Protein AF-Q2JPY4-F1 (afdb_monomer_lite)

Structure (mmCIF, N/CA/C/O backbone):
data_AF-Q2JPY4-F1
#
_entry.id   AF-Q2JPY4-F1
#
loop_
_atom_site.group_PDB
_atom_site.id
_atom_site.type_symbol
_atom_site.label_atom_id
_atom_site.label_alt_id
_atom_site.label_comp_id
_atom_site.label_asym_id
_atom_site.label_entity_id
_atom_site.label_seq_id
_atom_site.pdbx_PDB_ins_code
_atom_site.Cartn_x
_atom_site.Cartn_y
_atom_site.Cartn_z
_atom_site.occupancy
_atom_site.B_iso_or_equiv
_atom_site.auth_seq_id
_atom_site.auth_comp_id
_atom_site.auth_asym_id
_atom_site.auth_atom_id
_atom_site.pdbx_PDB_model_num
ATOM 1 N N . MET A 1 1 ? -25.314 -1.481 73.303 1.00 65.62 1 MET A N 1
ATOM 2 C CA . MET A 1 1 ? -25.679 -1.225 71.886 1.00 65.62 1 MET A CA 1
ATOM 3 C C . MET A 1 1 ? -24.547 -0.632 71.038 1.00 65.62 1 MET A C 1
ATOM 5 O O . MET A 1 1 ? -24.413 -1.040 69.895 1.00 65.62 1 MET A O 1
ATOM 9 N N . ARG A 1 2 ? -23.677 0.248 71.568 1.00 75.75 2 ARG A N 1
ATOM 10 C CA . ARG A 1 2 ? -22.562 0.862 70.803 1.00 75.75 2 ARG A CA 1
ATOM 11 C C . ARG A 1 2 ? -21.559 -0.137 70.187 1.00 75.75 2 ARG A C 1
ATOM 13 O O . ARG A 1 2 ? -21.036 0.127 69.117 1.00 75.75 2 ARG A O 1
ATOM 20 N N . TRP A 1 3 ? -21.324 -1.291 70.820 1.00 73.06 3 TRP A N 1
ATOM 21 C CA . TRP A 1 3 ? -20.383 -2.308 70.320 1.00 73.06 3 TRP A CA 1
ATOM 22 C C . TRP A 1 3 ? -20.889 -3.066 69.078 1.00 73.06 3 TRP A C 1
ATOM 24 O O . TRP A 1 3 ? -20.113 -3.316 68.161 1.00 73.06 3 TRP A O 1
ATOM 34 N N . LEU A 1 4 ? -22.199 -3.340 68.998 1.00 77.38 4 LEU A N 1
ATOM 35 C CA . LEU A 1 4 ? -22.835 -3.946 67.818 1.00 77.38 4 LEU A CA 1
ATOM 36 C C . LEU A 1 4 ? -22.716 -3.036 66.587 1.00 77.38 4 LEU A C 1
ATOM 38 O O . LEU A 1 4 ? -22.423 -3.512 65.493 1.00 77.38 4 LEU A O 1
ATOM 42 N N . LEU A 1 5 ? -22.866 -1.722 66.785 1.00 77.94 5 LEU A N 1
ATOM 43 C CA . LEU A 1 5 ? -22.712 -0.733 65.718 1.00 77.94 5 LEU A CA 1
ATOM 44 C C . LEU A 1 5 ? -21.278 -0.727 65.154 1.00 77.94 5 LEU A C 1
ATOM 46 O O . LEU A 1 5 ? -21.093 -0.689 63.943 1.00 77.94 5 LEU A O 1
ATOM 50 N N . SER A 1 6 ? -20.260 -0.831 66.016 1.00 78.75 6 SER A N 1
ATOM 51 C CA . SER A 1 6 ? -18.851 -0.857 65.596 1.00 78.75 6 SER A CA 1
ATOM 52 C C . SER A 1 6 ? -18.478 -2.102 64.789 1.00 78.75 6 SER A C 1
ATOM 54 O O . SER A 1 6 ? -17.670 -2.003 63.867 1.00 78.75 6 SER A O 1
ATOM 56 N N . ILE A 1 7 ? -19.045 -3.268 65.117 1.00 84.25 7 ILE A N 1
ATOM 57 C CA . ILE A 1 7 ? -18.829 -4.497 64.337 1.00 84.25 7 ILE A CA 1
ATOM 58 C C . ILE A 1 7 ? -19.455 -4.339 62.951 1.00 84.25 7 ILE A C 1
ATOM 60 O O . ILE A 1 7 ? -18.793 -4.608 61.952 1.00 84.25 7 ILE A O 1
ATOM 64 N N . LEU A 1 8 ? -20.688 -3.830 62.884 1.00 84.38 8 LEU A N 1
ATOM 65 C CA . LEU A 1 8 ? -21.392 -3.625 61.621 1.00 84.38 8 LEU A CA 1
ATOM 66 C C . LEU A 1 8 ? -20.638 -2.652 60.695 1.00 84.38 8 LEU A C 1
ATOM 68 O O . LEU A 1 8 ? -20.434 -2.954 59.523 1.00 84.38 8 LEU A O 1
ATOM 72 N N . VAL A 1 9 ? -20.144 -1.529 61.232 1.00 87.50 9 VAL A N 1
ATOM 73 C CA . VAL A 1 9 ? -19.349 -0.547 60.468 1.00 87.50 9 VAL A CA 1
ATOM 74 C C . VAL A 1 9 ? -18.046 -1.159 59.947 1.00 87.50 9 VAL A C 1
ATOM 76 O O . VAL A 1 9 ? -17.676 -0.925 58.797 1.00 87.50 9 VAL A O 1
ATOM 79 N N . ARG A 1 10 ? -17.359 -1.979 60.754 1.00 86.81 10 ARG A N 1
ATOM 80 C CA . ARG A 1 10 ? -16.129 -2.663 60.318 1.00 86.81 10 ARG A CA 1
ATOM 81 C C . ARG A 1 10 ? -16.398 -3.682 59.212 1.00 86.81 10 ARG A C 1
ATOM 83 O O . ARG A 1 10 ? -15.624 -3.736 58.263 1.00 86.81 10 ARG A O 1
ATOM 90 N N . VAL A 1 11 ? -17.492 -4.442 59.298 1.00 85.75 11 VAL A N 1
ATOM 91 C CA . VAL A 1 11 ? -17.883 -5.404 58.253 1.00 85.75 11 VAL A CA 1
ATOM 92 C C . VAL A 1 11 ? -18.188 -4.686 56.936 1.00 85.75 11 VAL A C 1
ATOM 94 O O . VAL A 1 11 ? -17.690 -5.108 55.897 1.00 85.75 11 VAL A O 1
ATOM 97 N N . VAL A 1 12 ? -18.923 -3.568 56.968 1.00 82.00 12 VAL A N 1
ATOM 98 C CA . VAL A 1 12 ? -19.220 -2.776 55.759 1.00 82.00 12 VAL A CA 1
ATOM 99 C C . VAL A 1 12 ? -17.947 -2.192 55.137 1.00 82.00 12 VAL A C 1
ATOM 101 O O . VAL A 1 12 ? -17.795 -2.226 53.920 1.00 82.00 12 VAL A O 1
ATOM 104 N N . LEU A 1 13 ? -17.002 -1.706 55.947 1.00 78.94 13 LEU A N 1
ATOM 105 C CA . LEU A 1 13 ? -15.764 -1.106 55.438 1.00 78.94 13 LEU A CA 1
ATOM 106 C C . LEU A 1 13 ? -14.831 -2.144 54.792 1.00 78.94 13 LEU A C 1
ATOM 108 O O . LEU A 1 13 ? -14.237 -1.862 53.753 1.00 78.94 13 LEU A O 1
ATOM 112 N N . VAL A 1 14 ? -14.756 -3.360 55.349 1.00 77.94 14 VAL A N 1
ATOM 113 C CA . VAL A 1 14 ? -14.030 -4.481 54.722 1.00 77.94 14 VAL A CA 1
ATOM 114 C C . VAL A 1 14 ? -14.720 -4.919 53.426 1.00 77.94 14 VAL A C 1
ATOM 116 O O . VAL A 1 14 ? -14.046 -5.139 52.423 1.00 77.94 14 VAL A O 1
ATOM 119 N N . LEU A 1 15 ? -16.056 -4.967 53.404 1.00 70.56 15 LEU A N 1
ATOM 120 C CA . LEU A 1 15 ? -16.818 -5.329 52.207 1.00 70.56 15 LEU A CA 1
ATOM 121 C C . LEU A 1 15 ? -16.636 -4.306 51.068 1.00 70.56 15 LEU A C 1
ATOM 123 O O . LEU A 1 15 ? -16.499 -4.700 49.911 1.00 70.56 15 LEU A O 1
ATOM 127 N N . CYS A 1 16 ? -16.568 -3.008 51.388 1.00 70.69 16 CYS A N 1
ATOM 128 C CA . CYS A 1 16 ? -16.302 -1.952 50.406 1.00 70.69 16 CYS A CA 1
ATOM 129 C C . CYS A 1 16 ? -14.901 -2.050 49.782 1.00 70.69 16 CYS A C 1
ATOM 131 O O . CYS A 1 16 ? -14.732 -1.674 48.625 1.00 70.69 16 CYS A O 1
ATOM 133 N N . LEU A 1 17 ? -13.905 -2.576 50.502 1.00 64.88 17 LEU A N 1
ATOM 134 C CA . LEU A 1 17 ? -12.549 -2.754 49.968 1.00 64.88 17 LEU A CA 1
ATOM 135 C C . LEU A 1 17 ? -12.410 -4.006 49.085 1.00 64.88 17 LEU A C 1
ATOM 137 O O . LEU A 1 17 ? -11.532 -4.056 48.226 1.00 64.88 17 LEU A O 1
ATOM 141 N N . CYS A 1 18 ? -13.288 -4.998 49.255 1.00 62.34 18 CYS A N 1
ATOM 142 C CA . CYS A 1 18 ? -13.324 -6.195 48.412 1.00 62.34 18 CYS A CA 1
ATOM 143 C C . CYS A 1 18 ? -13.989 -5.966 47.045 1.00 62.34 18 CYS A C 1
ATOM 145 O O . CYS A 1 18 ? -13.841 -6.803 46.159 1.00 62.34 18 CYS A O 1
ATOM 147 N N . PHE A 1 19 ? -14.654 -4.827 46.836 1.00 62.47 19 PHE A N 1
ATOM 148 C CA . PHE A 1 19 ? -15.106 -4.379 45.517 1.00 62.47 19 PHE A CA 1
ATOM 149 C C . PHE A 1 19 ? -14.030 -3.538 44.811 1.00 62.47 19 PHE A C 1
ATOM 151 O O . PHE A 1 19 ? -14.310 -2.500 44.215 1.00 62.47 19 PHE A O 1
ATOM 158 N N . ALA A 1 20 ? -12.777 -3.996 44.835 1.00 62.41 20 ALA A N 1
ATOM 159 C CA . ALA A 1 20 ? -11.869 -3.641 43.755 1.00 62.41 20 ALA A CA 1
ATOM 160 C C . ALA A 1 20 ? -12.454 -4.287 42.488 1.00 62.41 20 ALA A C 1
ATOM 162 O O . ALA A 1 20 ? -12.636 -5.509 42.483 1.00 62.41 20 ALA A O 1
ATOM 163 N N . PRO A 1 21 ? -12.828 -3.518 41.449 1.00 62.06 21 PRO A N 1
ATOM 164 C CA . PRO A 1 21 ? -13.383 -4.109 40.248 1.00 62.06 21 PRO A CA 1
ATOM 165 C C . PRO A 1 21 ? -12.319 -5.042 39.687 1.00 62.06 21 PRO A C 1
ATOM 167 O O . PRO A 1 21 ? -11.242 -4.603 39.283 1.00 62.06 21 PRO A O 1
ATOM 170 N N . LEU A 1 22 ? -12.624 -6.341 39.721 1.00 64.81 22 LEU A N 1
ATOM 171 C CA . LEU A 1 22 ? -11.953 -7.355 38.929 1.00 64.81 22 LEU A CA 1
ATOM 172 C C . LEU A 1 22 ? -11.952 -6.817 37.505 1.00 64.81 22 LEU A C 1
ATOM 174 O O . LEU A 1 22 ? -12.987 -6.809 36.840 1.00 64.81 22 LEU A O 1
ATOM 178 N N . GLY A 1 23 ? -10.812 -6.265 37.092 1.00 60.34 23 GLY A N 1
ATOM 179 C CA . GLY A 1 23 ? -10.607 -5.787 35.743 1.00 60.34 23 GLY A CA 1
ATOM 180 C C . GLY A 1 23 ? -10.860 -6.966 34.826 1.00 60.34 23 GLY A C 1
ATOM 181 O O . GLY A 1 23 ? -10.029 -7.862 34.720 1.00 60.34 23 GLY A O 1
ATOM 182 N N . ILE A 1 24 ? -12.042 -6.997 34.220 1.00 69.25 24 ILE A N 1
ATOM 183 C CA . ILE A 1 24 ? -12.352 -7.897 33.119 1.00 69.25 24 ILE A CA 1
ATOM 184 C C . ILE A 1 24 ? -11.250 -7.632 32.096 1.00 69.25 24 ILE A C 1
ATOM 186 O O . ILE A 1 24 ? -11.109 -6.475 31.681 1.00 69.25 24 ILE A O 1
ATOM 190 N N . PRO A 1 25 ? -10.423 -8.625 31.725 1.00 60.25 25 PRO A N 1
ATOM 191 C CA . PRO A 1 25 ? -9.446 -8.401 30.687 1.00 60.25 25 PRO A CA 1
ATOM 192 C C . PRO A 1 25 ? -10.254 -8.094 29.433 1.00 60.25 25 PRO A C 1
ATOM 194 O O . PRO A 1 25 ? -10.888 -8.979 28.857 1.00 60.25 25 PRO A O 1
ATOM 197 N N . VAL A 1 26 ? -10.270 -6.824 29.023 1.00 61.78 26 VAL A N 1
ATOM 198 C CA . VAL A 1 26 ? -10.609 -6.452 27.656 1.00 61.78 26 VAL A CA 1
ATOM 199 C C . VAL A 1 26 ? -9.501 -7.073 26.824 1.00 61.78 26 VAL A C 1
ATOM 201 O O . VAL A 1 26 ? -8.491 -6.450 26.509 1.00 61.78 26 VAL A O 1
ATOM 204 N N . VAL A 1 27 ? -9.658 -8.359 26.517 1.00 58.47 27 VAL A N 1
ATOM 205 C CA . VAL A 1 27 ? -8.987 -8.976 25.392 1.00 58.47 27 VAL A CA 1
ATOM 206 C C . VAL A 1 27 ? -9.631 -8.278 24.212 1.00 58.47 27 VAL A C 1
ATOM 208 O O . VAL A 1 27 ? -10.688 -8.686 23.734 1.00 58.47 27 VAL A O 1
ATOM 211 N N . ALA A 1 28 ? -9.063 -7.129 23.841 1.00 58.78 28 ALA A N 1
ATOM 212 C CA . ALA A 1 28 ? -9.368 -6.461 22.598 1.00 58.78 28 ALA A CA 1
ATOM 213 C C . ALA A 1 28 ? -9.158 -7.531 21.538 1.00 58.78 28 ALA A C 1
ATOM 215 O O . ALA A 1 28 ? -8.026 -7.914 21.247 1.00 58.78 28 ALA A O 1
ATOM 216 N N . ARG A 1 29 ? -10.262 -8.122 21.077 1.00 59.53 29 ARG A N 1
ATOM 217 C CA . ARG A 1 29 ? -10.247 -9.130 20.034 1.00 59.53 29 ARG A CA 1
ATOM 218 C C . ARG A 1 29 ? -9.632 -8.412 18.853 1.00 59.53 29 ARG A C 1
ATOM 220 O O . ARG A 1 29 ? -10.287 -7.543 18.279 1.00 59.53 29 ARG A O 1
ATOM 227 N N . ALA A 1 30 ? -8.347 -8.679 18.608 1.00 64.25 30 ALA A N 1
ATOM 228 C CA . ALA A 1 30 ? -7.632 -8.151 17.465 1.00 64.25 30 ALA A CA 1
ATOM 229 C C . ALA A 1 30 ? -8.564 -8.382 16.283 1.00 64.25 30 ALA A C 1
ATOM 231 O O . ALA A 1 30 ? -8.985 -9.518 16.056 1.00 64.25 30 ALA A O 1
ATOM 232 N N . ALA A 1 31 ? -9.035 -7.289 15.679 1.00 74.94 31 ALA A N 1
ATOM 233 C CA . ALA A 1 31 ? -10.006 -7.386 14.610 1.00 74.94 31 ALA A CA 1
ATOM 234 C C . ALA A 1 31 ? -9.400 -8.319 13.561 1.00 74.94 31 ALA A C 1
ATOM 236 O O . ALA A 1 31 ? -8.282 -8.067 13.107 1.00 74.94 31 ALA A O 1
ATOM 237 N N . GLU A 1 32 ? -10.103 -9.417 13.269 1.00 86.06 32 GLU A N 1
ATOM 238 C CA . GLU A 1 32 ? -9.676 -10.394 12.272 1.00 86.06 32 GLU A CA 1
ATOM 239 C C . GLU A 1 32 ? -9.296 -9.642 10.997 1.00 86.06 32 GLU A C 1
ATOM 241 O O . GLU A 1 32 ? -10.004 -8.710 10.587 1.00 86.06 32 GLU A O 1
ATOM 246 N N . LEU A 1 33 ? -8.148 -9.985 10.412 1.00 91.94 33 LEU A N 1
ATOM 247 C CA . LEU A 1 33 ? -7.715 -9.307 9.200 1.00 91.94 33 LEU A CA 1
ATOM 248 C C . LEU A 1 33 ? -8.735 -9.597 8.092 1.00 91.94 33 LEU A C 1
ATOM 250 O O . LEU A 1 33 ? -9.249 -10.714 7.998 1.00 91.94 33 LEU A O 1
ATOM 254 N N . PRO A 1 34 ? -9.058 -8.614 7.238 1.00 93.50 34 PRO A N 1
ATOM 255 C CA . PRO A 1 34 ? -9.873 -8.902 6.077 1.00 93.50 34 PRO A CA 1
ATOM 256 C C . PRO A 1 34 ? -9.145 -9.919 5.179 1.00 93.50 34 PRO A C 1
ATOM 258 O O . PRO A 1 34 ? -7.910 -9.960 5.175 1.00 93.50 34 PRO A O 1
ATOM 261 N N . PRO A 1 35 ? -9.886 -10.724 4.399 1.00 93.31 35 PRO A N 1
ATOM 262 C CA . PRO A 1 35 ? -9.282 -11.712 3.517 1.00 93.31 35 PRO A CA 1
ATOM 263 C C . PRO A 1 35 ? -8.324 -11.037 2.530 1.00 93.31 35 PRO A C 1
ATOM 265 O O . PRO A 1 35 ? -8.660 -10.022 1.912 1.00 93.31 35 PRO A O 1
ATOM 268 N N . VAL A 1 36 ? -7.132 -11.614 2.386 1.00 94.31 36 VAL A N 1
ATOM 269 C CA . VAL A 1 36 ? -6.132 -11.160 1.417 1.00 94.31 36 VAL A CA 1
ATOM 270 C C . VAL A 1 36 ? -6.588 -11.571 0.022 1.00 94.31 36 VAL A C 1
ATOM 272 O O . VAL A 1 36 ? -6.925 -12.728 -0.222 1.00 94.31 36 VAL A O 1
ATOM 275 N N . LYS A 1 37 ? -6.612 -10.607 -0.897 1.00 92.56 37 LYS A N 1
ATOM 276 C CA . LYS A 1 37 ? -6.840 -10.853 -2.319 1.00 92.56 37 LYS A CA 1
ATOM 277 C C . LYS A 1 37 ? -5.490 -10.835 -3.026 1.00 92.56 37 LYS A C 1
ATOM 279 O O . LYS A 1 37 ? -4.813 -9.815 -2.967 1.00 92.56 37 LYS A O 1
ATOM 284 N N . HIS A 1 38 ? -5.145 -11.902 -3.736 1.00 94.56 38 HIS A N 1
ATOM 285 C CA . HIS A 1 38 ? -4.002 -11.907 -4.649 1.00 94.56 38 HIS A CA 1
ATOM 286 C C . HIS A 1 38 ? -4.349 -11.099 -5.905 1.00 94.56 38 HIS A C 1
ATOM 288 O O . HIS A 1 38 ? -5.401 -11.318 -6.516 1.00 94.56 38 HIS A O 1
ATOM 294 N N . LEU A 1 39 ? -3.513 -10.127 -6.260 1.00 96.69 39 LEU A N 1
ATOM 295 C CA . LEU A 1 39 ? -3.705 -9.309 -7.456 1.00 96.69 39 LEU A CA 1
ATOM 296 C C . LEU A 1 39 ? -2.997 -9.940 -8.659 1.00 96.69 39 LEU A C 1
ATOM 298 O O . LEU A 1 39 ? -1.842 -10.336 -8.553 1.00 96.69 39 LEU A O 1
ATOM 302 N N . ASP A 1 40 ? -3.653 -9.947 -9.823 1.00 96.19 40 ASP A N 1
ATOM 303 C CA . ASP A 1 40 ? -3.027 -10.389 -11.082 1.00 96.19 40 ASP A CA 1
ATOM 304 C C . ASP A 1 40 ? -1.856 -9.479 -11.490 1.00 96.19 40 ASP A C 1
ATOM 306 O O . ASP A 1 40 ? -0.904 -9.901 -12.140 1.00 96.19 40 ASP A O 1
ATOM 310 N N . THR A 1 41 ? -1.934 -8.198 -11.120 1.00 96.12 41 THR A N 1
ATOM 311 C CA . THR A 1 41 ? -0.863 -7.215 -11.295 1.00 96.12 41 THR A CA 1
ATOM 312 C C . THR A 1 41 ? -0.560 -6.574 -9.943 1.00 96.12 41 THR A C 1
ATOM 314 O O . THR A 1 41 ? -1.424 -5.870 -9.409 1.00 96.12 41 THR A O 1
ATOM 317 N N . PRO A 1 42 ? 0.643 -6.793 -9.384 1.00 97.38 42 PRO A N 1
ATOM 318 C CA . PRO A 1 42 ? 1.055 -6.167 -8.137 1.00 97.38 42 PRO A CA 1
ATOM 319 C C . PRO A 1 42 ? 0.998 -4.639 -8.191 1.00 97.38 42 PRO A C 1
ATOM 321 O O . PRO A 1 42 ? 1.224 -4.004 -9.224 1.00 97.38 42 PRO A O 1
ATOM 324 N N . ILE A 1 43 ? 0.723 -4.038 -7.041 1.00 97.56 43 ILE A N 1
ATOM 325 C CA . ILE A 1 43 ? 0.763 -2.598 -6.845 1.00 97.56 43 ILE A CA 1
ATOM 326 C C . ILE A 1 43 ? 2.222 -2.153 -6.736 1.00 97.56 43 ILE A C 1
ATOM 328 O O . ILE A 1 43 ? 2.911 -2.483 -5.775 1.00 97.56 43 ILE A O 1
ATOM 332 N N . ASP A 1 44 ? 2.664 -1.327 -7.683 1.00 97.81 44 ASP A N 1
ATOM 333 C CA . ASP A 1 44 ? 3.880 -0.537 -7.507 1.00 97.81 44 ASP A CA 1
ATOM 334 C C . ASP A 1 44 ? 3.636 0.552 -6.460 1.00 97.81 44 ASP A C 1
ATOM 336 O O . ASP A 1 44 ? 2.995 1.572 -6.737 1.00 97.81 44 ASP A O 1
ATOM 340 N N . VAL A 1 45 ? 4.116 0.333 -5.238 1.00 98.12 45 VAL A N 1
ATOM 341 C CA . VAL A 1 45 ? 3.833 1.229 -4.108 1.00 98.12 45 VAL A CA 1
ATOM 342 C C . VAL A 1 45 ? 4.414 2.631 -4.311 1.00 98.12 45 VAL A C 1
ATOM 344 O O . VAL A 1 45 ? 3.855 3.606 -3.796 1.00 98.12 45 VAL A O 1
ATOM 347 N N . ASN A 1 46 ? 5.466 2.753 -5.124 1.00 97.25 46 ASN A N 1
ATOM 348 C CA . ASN A 1 46 ? 6.175 4.004 -5.375 1.00 97.25 46 ASN A CA 1
ATOM 349 C C . ASN A 1 46 ? 5.479 4.864 -6.437 1.00 97.25 46 ASN A C 1
ATOM 351 O O . ASN A 1 46 ? 5.494 6.093 -6.329 1.00 97.25 46 ASN A O 1
ATOM 355 N N . ASN A 1 47 ? 4.788 4.238 -7.396 1.00 95.75 47 ASN A N 1
ATOM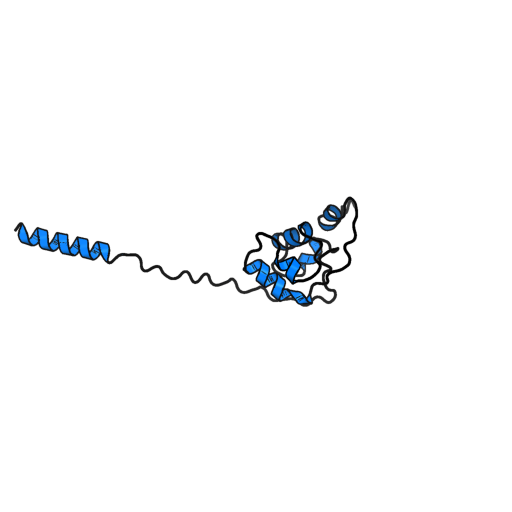 356 C CA . ASN A 1 47 ? 4.255 4.930 -8.578 1.00 95.75 47 ASN A CA 1
ATOM 357 C C . ASN A 1 47 ? 2.732 4.820 -8.759 1.00 95.75 47 ASN A C 1
ATOM 359 O O . ASN A 1 47 ? 2.132 5.659 -9.432 1.00 95.75 47 ASN A O 1
ATOM 363 N N . THR A 1 48 ? 2.068 3.828 -8.156 1.00 95.12 48 THR A N 1
ATOM 364 C CA . THR A 1 48 ? 0.623 3.627 -8.349 1.00 95.12 48 THR A CA 1
ATOM 365 C C . THR A 1 48 ? -0.209 4.769 -7.765 1.00 95.12 48 THR A C 1
ATOM 367 O O . THR A 1 48 ? 0.189 5.449 -6.810 1.00 95.12 48 THR A O 1
ATOM 370 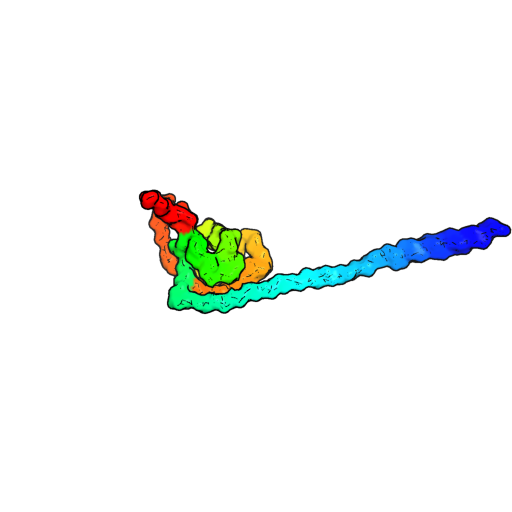N N . ILE A 1 49 ? -1.430 4.918 -8.282 1.00 94.19 49 ILE A N 1
ATOM 371 C CA . ILE A 1 49 ? -2.406 5.875 -7.761 1.00 94.19 49 ILE A CA 1
ATOM 372 C C . ILE A 1 49 ? -3.128 5.358 -6.517 1.00 94.19 49 ILE A C 1
ATOM 374 O O . ILE A 1 49 ? -3.452 4.176 -6.390 1.00 94.19 49 ILE A O 1
ATOM 378 N N . LEU A 1 50 ? -3.505 6.286 -5.641 1.00 95.44 50 LEU A N 1
ATOM 379 C CA . LEU A 1 50 ? -4.233 6.055 -4.396 1.00 95.44 50 LEU A CA 1
ATOM 380 C C . LEU A 1 50 ? -5.520 5.236 -4.602 1.00 95.44 50 LEU A C 1
ATOM 382 O O . LEU A 1 50 ? -5.897 4.434 -3.748 1.00 95.44 50 LEU A O 1
ATOM 386 N N . ARG A 1 51 ? -6.187 5.393 -5.752 1.00 94.00 51 ARG A N 1
ATOM 387 C CA . ARG A 1 51 ? -7.392 4.631 -6.116 1.00 94.00 51 ARG A CA 1
ATOM 388 C C . ARG A 1 51 ? -7.141 3.125 -6.255 1.00 94.00 51 ARG A C 1
ATOM 390 O O . ARG A 1 51 ? -8.037 2.354 -5.916 1.00 94.00 51 ARG A O 1
ATOM 397 N N . ASN A 1 52 ? -5.968 2.706 -6.730 1.00 95.38 52 ASN A N 1
ATOM 398 C CA . ASN A 1 52 ? -5.684 1.293 -7.003 1.00 95.38 52 ASN A CA 1
ATOM 399 C C . ASN A 1 52 ? -5.634 0.461 -5.714 1.00 95.38 52 ASN A C 1
ATOM 401 O O . ASN A 1 52 ? -6.049 -0.694 -5.712 1.00 95.38 52 ASN A O 1
ATOM 405 N N . TYR A 1 53 ? -5.293 1.080 -4.582 1.00 97.00 53 TYR A N 1
ATOM 406 C CA . TYR A 1 53 ? -5.342 0.441 -3.264 1.00 97.00 53 TYR A CA 1
ATOM 407 C C . TYR A 1 53 ? -6.750 0.014 -2.813 1.00 97.00 53 TYR A C 1
ATOM 409 O O . TYR A 1 53 ? -6.867 -0.729 -1.845 1.00 97.00 53 TYR A O 1
ATOM 417 N N . ARG A 1 54 ? -7.836 0.421 -3.494 1.00 96.00 54 ARG A N 1
ATOM 418 C CA . ARG A 1 54 ? -9.190 -0.113 -3.223 1.00 96.00 54 ARG A CA 1
ATOM 419 C C . ARG A 1 54 ? -9.309 -1.609 -3.503 1.00 96.00 54 ARG A C 1
ATOM 421 O O . ARG A 1 54 ? -10.234 -2.238 -3.004 1.00 96.00 54 ARG A O 1
ATOM 428 N N . GLN A 1 55 ? -8.398 -2.162 -4.302 1.00 96.12 55 GLN A N 1
ATOM 429 C CA . GLN A 1 55 ? -8.349 -3.593 -4.585 1.00 96.12 55 GLN A CA 1
ATOM 430 C C . GLN A 1 55 ? -7.914 -4.421 -3.366 1.00 96.12 55 GLN A C 1
ATOM 432 O O . GLN A 1 55 ? -8.201 -5.615 -3.331 1.00 96.12 55 GLN A O 1
ATOM 437 N N . LEU A 1 56 ? -7.262 -3.792 -2.379 1.00 97.06 56 LEU A N 1
ATOM 438 C CA . LEU A 1 56 ? -6.804 -4.427 -1.148 1.00 97.06 56 LEU A CA 1
ATOM 439 C C . LEU A 1 56 ? -7.728 -4.041 0.024 1.00 97.06 56 LEU A C 1
ATOM 441 O O . LEU A 1 56 ? -7.760 -2.871 0.432 1.00 97.06 56 LEU A O 1
ATOM 445 N N . PRO A 1 57 ? -8.495 -4.990 0.591 1.00 96.12 57 PRO A N 1
ATOM 446 C CA . PRO A 1 57 ? -9.362 -4.728 1.737 1.00 96.12 57 PRO A CA 1
ATOM 447 C C . PRO A 1 57 ? -8.613 -4.092 2.920 1.00 96.12 57 PRO A C 1
ATOM 449 O O . PRO A 1 57 ? -7.546 -4.547 3.319 1.00 96.12 57 PRO A O 1
ATOM 452 N N . GLY A 1 58 ? -9.175 -3.023 3.493 1.00 96.19 58 GLY A N 1
ATOM 453 C CA . GLY A 1 58 ? -8.586 -2.300 4.630 1.00 96.19 58 GLY A CA 1
ATOM 454 C C . GLY A 1 58 ? -7.554 -1.222 4.268 1.00 96.19 58 GLY A C 1
ATOM 455 O O . GLY A 1 58 ? -7.148 -0.461 5.147 1.00 96.19 58 GLY A O 1
ATOM 456 N N . PHE A 1 59 ? -7.159 -1.089 2.995 1.00 97.88 59 PHE A N 1
ATOM 457 C CA . PHE A 1 59 ? -6.171 -0.081 2.595 1.00 97.88 59 PHE A CA 1
ATOM 458 C C . PHE A 1 59 ? -6.790 1.302 2.362 1.00 97.88 59 PHE A C 1
ATOM 460 O O . PHE A 1 59 ? -6.280 2.314 2.847 1.00 97.88 59 PHE A O 1
ATOM 467 N N . TYR A 1 60 ? -7.894 1.379 1.619 1.00 96.06 60 TYR A N 1
ATOM 468 C CA . TYR A 1 60 ? -8.522 2.655 1.270 1.00 96.06 60 TYR A CA 1
ATOM 469 C C . TYR A 1 60 ? -9.482 3.158 2.368 1.00 96.06 60 TYR A C 1
ATOM 471 O O . TYR A 1 60 ? -10.248 2.361 2.906 1.00 96.06 60 TYR A O 1
ATOM 479 N N . PRO A 1 61 ? -9.541 4.475 2.655 1.00 95.75 61 PRO A N 1
ATOM 480 C CA . PRO A 1 61 ? -8.668 5.540 2.143 1.00 95.75 61 PRO A CA 1
ATOM 481 C C . PRO A 1 61 ? -7.408 5.758 2.996 1.00 95.75 61 PRO A C 1
ATOM 483 O O . PRO A 1 61 ? -6.443 6.358 2.526 1.00 95.75 61 PRO A O 1
ATOM 486 N N . THR A 1 62 ? -7.427 5.329 4.259 1.00 96.75 62 THR A N 1
ATOM 487 C CA . THR A 1 62 ? -6.481 5.795 5.281 1.00 96.75 62 THR A CA 1
ATOM 488 C C . THR A 1 62 ? -5.070 5.262 5.076 1.00 96.75 62 THR A C 1
ATOM 490 O O . THR A 1 62 ? -4.141 6.059 4.965 1.00 96.75 62 THR A O 1
ATOM 493 N N . LEU A 1 63 ? -4.903 3.939 5.012 1.00 98.12 63 LEU A N 1
ATOM 494 C CA . LEU A 1 63 ? -3.586 3.320 4.868 1.00 98.12 63 LEU A CA 1
ATOM 495 C C . LEU A 1 63 ? -2.993 3.619 3.485 1.00 98.12 63 LEU A C 1
ATOM 497 O O . LEU A 1 63 ? -1.845 4.028 3.398 1.00 98.12 63 LEU A O 1
ATOM 501 N N . ALA A 1 64 ? -3.801 3.564 2.426 1.00 97.88 64 ALA A N 1
ATOM 502 C CA . ALA A 1 64 ? -3.407 3.958 1.074 1.00 97.88 64 ALA A CA 1
ATOM 503 C C . ALA A 1 64 ? -2.833 5.384 1.030 1.00 97.88 64 ALA A C 1
ATOM 505 O O . ALA A 1 64 ? -1.789 5.618 0.431 1.00 97.88 64 ALA A O 1
ATOM 506 N N . ARG A 1 65 ? -3.475 6.345 1.709 1.00 96.81 65 ARG A N 1
ATOM 507 C CA . ARG A 1 65 ? -2.975 7.724 1.807 1.00 96.81 65 ARG A CA 1
ATOM 508 C C . ARG A 1 65 ? -1.650 7.815 2.560 1.00 96.81 65 ARG A C 1
ATOM 510 O O . ARG A 1 65 ? -0.816 8.630 2.183 1.00 96.81 65 ARG A O 1
ATOM 517 N N . ILE A 1 66 ? -1.472 7.025 3.619 1.00 97.94 66 ILE A N 1
ATOM 518 C CA . ILE A 1 66 ? -0.206 6.962 4.362 1.00 97.94 66 ILE A CA 1
ATOM 519 C C . ILE A 1 66 ? 0.900 6.433 3.443 1.00 97.94 66 ILE A C 1
ATOM 521 O O . ILE A 1 66 ? 1.936 7.084 3.333 1.00 97.94 66 ILE A O 1
ATOM 525 N N . LEU A 1 67 ? 0.653 5.328 2.734 1.00 97.88 67 LEU A N 1
ATOM 526 C CA . LEU A 1 67 ? 1.621 4.725 1.814 1.00 97.88 67 LEU A CA 1
ATOM 527 C C . LEU A 1 67 ? 1.982 5.665 0.653 1.00 97.88 67 LEU A C 1
ATOM 529 O O . LEU A 1 67 ? 3.143 5.855 0.314 1.00 97.88 67 LEU A O 1
ATOM 533 N N . VAL A 1 68 ? 0.991 6.334 0.064 1.00 96.31 68 VAL A N 1
ATOM 534 C CA . VAL A 1 68 ? 1.243 7.260 -1.048 1.00 96.31 68 VAL A CA 1
ATOM 535 C C . VAL A 1 68 ? 2.093 8.460 -0.614 1.00 96.31 68 VAL A C 1
ATOM 537 O O . VAL A 1 68 ? 2.985 8.867 -1.356 1.00 96.31 68 VAL A O 1
ATOM 540 N N . LYS A 1 69 ? 1.852 8.996 0.590 1.00 95.75 69 LYS A N 1
ATOM 541 C CA . LYS A 1 69 ? 2.553 10.177 1.122 1.00 95.75 69 LYS A CA 1
ATOM 542 C C . LYS A 1 69 ? 3.971 9.911 1.631 1.00 95.75 69 LYS A C 1
ATOM 544 O O . LYS A 1 69 ? 4.730 10.866 1.726 1.00 95.75 69 LYS A O 1
ATOM 549 N N . ASN A 1 70 ? 4.292 8.674 2.008 1.00 97.00 70 ASN A N 1
ATOM 550 C CA . ASN A 1 70 ? 5.596 8.322 2.583 1.00 97.00 70 ASN A CA 1
ATOM 551 C C . ASN A 1 70 ? 6.495 7.544 1.603 1.00 97.00 70 ASN A C 1
ATOM 553 O O . ASN A 1 70 ? 7.570 7.117 1.998 1.00 97.00 70 ASN A O 1
ATOM 557 N N . ALA A 1 71 ? 6.063 7.351 0.353 1.00 96.19 71 ALA A N 1
ATOM 558 C CA . ALA A 1 71 ? 6.909 6.828 -0.717 1.00 96.19 71 ALA A CA 1
ATOM 559 C C . ALA A 1 71 ? 8.048 7.825 -1.054 1.00 96.19 71 ALA A C 1
ATOM 561 O O . ALA A 1 71 ? 7.839 9.034 -0.910 1.00 96.19 71 ALA A O 1
ATOM 562 N N . PRO A 1 72 ? 9.209 7.365 -1.559 1.00 97.12 72 PRO A N 1
ATOM 563 C CA . PRO A 1 72 ? 9.485 6.005 -2.026 1.00 97.12 72 PRO A CA 1
ATOM 564 C C . PRO A 1 72 ? 9.936 5.026 -0.939 1.00 97.12 72 PRO A C 1
ATOM 566 O O . PRO A 1 72 ? 10.506 5.423 0.069 1.00 97.12 72 PRO A O 1
ATOM 569 N N . TYR A 1 73 ? 9.734 3.738 -1.216 1.00 97.94 73 TYR A N 1
ATOM 570 C CA . TYR A 1 73 ? 10.185 2.612 -0.406 1.00 97.94 73 TYR A CA 1
ATOM 571 C C . TYR A 1 73 ? 11.163 1.739 -1.184 1.00 97.94 73 TYR A C 1
ATOM 573 O O . TYR A 1 73 ? 10.932 1.447 -2.362 1.00 97.94 73 TYR A O 1
ATOM 581 N N . LYS A 1 74 ? 12.213 1.267 -0.513 1.00 97.88 74 LYS A N 1
ATOM 582 C CA . LYS A 1 74 ? 13.171 0.303 -1.087 1.00 97.88 74 LYS A CA 1
ATOM 583 C C . LYS A 1 74 ? 12.750 -1.148 -0.890 1.00 97.88 74 LYS A C 1
ATOM 585 O O . LYS A 1 74 ? 13.143 -2.015 -1.664 1.00 97.88 74 LYS A O 1
ATOM 590 N N . SER A 1 75 ? 12.002 -1.420 0.173 1.00 98.25 75 SER A N 1
ATOM 591 C CA . SER A 1 75 ? 11.580 -2.765 0.541 1.00 98.25 75 SER A CA 1
ATOM 592 C C . SER A 1 75 ? 10.350 -2.739 1.447 1.00 98.25 75 SER A C 1
ATOM 594 O O . SER A 1 75 ? 9.872 -1.681 1.869 1.00 98.25 75 SER A O 1
ATOM 596 N N . LEU A 1 76 ? 9.848 -3.928 1.781 1.00 98.31 76 LEU A N 1
ATOM 597 C CA . LEU A 1 76 ? 8.745 -4.092 2.723 1.00 98.31 76 LEU A CA 1
ATOM 598 C C . LEU A 1 76 ? 9.115 -3.591 4.125 1.00 98.31 76 LEU A C 1
ATOM 600 O O . LEU A 1 76 ? 8.273 -3.015 4.813 1.00 98.31 76 LEU A O 1
ATOM 604 N N . GLU A 1 77 ? 10.362 -3.796 4.546 1.00 98.44 77 GLU A N 1
ATOM 605 C CA . GLU A 1 77 ? 10.865 -3.364 5.851 1.00 98.44 77 GLU A CA 1
ATOM 606 C C . GLU A 1 77 ? 10.836 -1.839 5.967 1.00 98.44 77 GLU A C 1
ATOM 608 O O . GLU A 1 77 ? 10.331 -1.327 6.963 1.00 98.44 77 GLU A O 1
ATOM 613 N N . ASP A 1 78 ? 11.285 -1.129 4.929 1.00 98.38 78 ASP A N 1
ATOM 614 C CA . ASP A 1 78 ? 11.237 0.337 4.833 1.00 98.38 78 ASP A CA 1
ATOM 615 C C . ASP A 1 78 ? 9.787 0.849 4.928 1.00 98.38 78 ASP A C 1
ATOM 617 O O . ASP A 1 78 ? 9.447 1.710 5.743 1.00 98.38 78 ASP A O 1
ATOM 621 N N . MET A 1 79 ? 8.867 0.205 4.204 1.00 98.38 79 MET A N 1
ATOM 622 C CA . MET A 1 79 ? 7.440 0.533 4.271 1.00 98.38 79 MET A CA 1
ATOM 623 C C . MET A 1 79 ? 6.820 0.287 5.661 1.00 98.38 79 MET A C 1
ATOM 625 O O . MET A 1 79 ? 5.889 0.987 6.063 1.00 98.38 79 MET A O 1
ATOM 629 N N . LEU A 1 80 ? 7.330 -0.676 6.433 1.00 98.56 80 LEU A N 1
ATOM 630 C CA . LEU A 1 80 ? 6.886 -0.944 7.807 1.00 98.56 80 LEU A CA 1
ATOM 631 C C . LEU A 1 80 ? 7.474 0.029 8.844 1.00 98.56 80 LEU A C 1
ATOM 633 O O . LEU A 1 80 ? 6.999 0.041 9.985 1.00 98.56 80 LEU A O 1
ATOM 637 N N . GLN A 1 81 ? 8.467 0.844 8.471 1.00 98.31 81 GLN A N 1
ATOM 638 C CA . GLN A 1 81 ? 9.095 1.846 9.341 1.00 98.31 81 GLN A CA 1
ATOM 639 C C . GLN A 1 81 ? 8.374 3.203 9.347 1.00 98.31 81 GLN A C 1
ATOM 641 O O . GLN A 1 81 ? 8.762 4.089 10.111 1.00 98.31 81 GLN A O 1
ATOM 646 N N . ILE A 1 82 ? 7.301 3.370 8.561 1.00 98.25 82 ILE A N 1
ATOM 647 C CA . ILE A 1 82 ? 6.497 4.600 8.565 1.00 98.25 82 ILE A CA 1
ATOM 648 C C . ILE A 1 82 ? 6.000 4.896 9.987 1.00 98.25 82 ILE A C 1
ATOM 650 O O . ILE A 1 82 ? 5.369 4.064 10.650 1.00 98.25 82 ILE A O 1
ATOM 654 N N . SER A 1 83 ? 6.266 6.115 10.454 1.00 97.19 83 SER A N 1
ATOM 655 C CA . SER A 1 83 ? 5.877 6.547 11.791 1.00 97.19 83 SER A CA 1
ATOM 656 C C . SER A 1 83 ? 4.351 6.587 11.945 1.00 97.19 83 SER A C 1
ATOM 658 O O . SER A 1 83 ? 3.610 7.010 11.058 1.00 97.19 83 SER A O 1
ATOM 660 N N . GLY A 1 84 ? 3.861 6.119 13.095 1.00 96.31 84 GLY A N 1
ATOM 661 C CA . GLY A 1 84 ? 2.434 6.148 13.427 1.00 96.31 84 GLY A CA 1
ATOM 662 C C . GLY A 1 84 ? 1.580 5.027 12.823 1.00 96.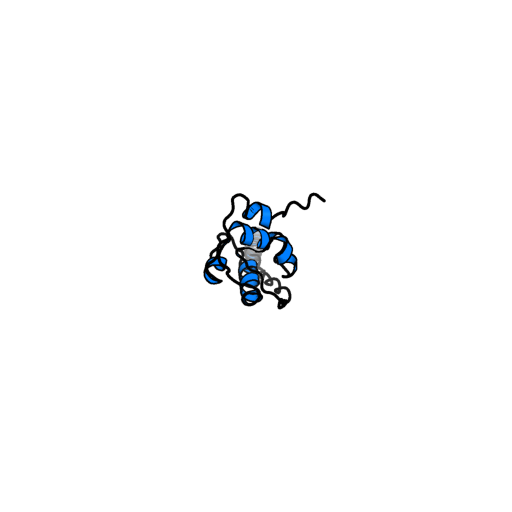31 84 GLY A C 1
ATOM 663 O O . GLY A 1 84 ? 0.366 5.044 13.028 1.00 96.31 84 GLY A O 1
ATOM 664 N N . LEU A 1 85 ? 2.165 4.041 12.128 1.00 98.25 85 LEU A N 1
ATOM 665 C CA . LEU A 1 85 ? 1.424 2.841 11.724 1.00 98.25 85 LEU A CA 1
ATOM 666 C C . LEU A 1 85 ? 0.899 2.080 12.947 1.00 98.25 85 LEU A C 1
ATOM 668 O O . LEU A 1 85 ? 1.664 1.724 13.848 1.00 98.25 85 LEU A O 1
ATOM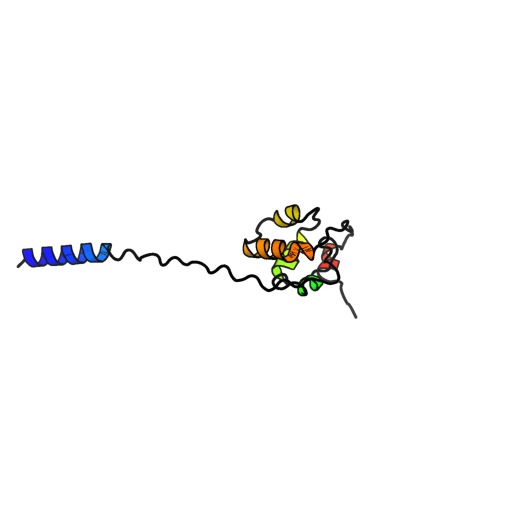 672 N N . THR A 1 86 ? -0.396 1.767 12.946 1.00 96.94 86 THR A N 1
ATOM 673 C CA . THR A 1 86 ? -0.992 0.890 13.962 1.00 96.94 86 THR A CA 1
ATOM 674 C C . THR A 1 86 ? -0.573 -0.563 13.740 1.00 96.94 86 THR A C 1
ATOM 676 O O . THR A 1 86 ? -0.238 -0.965 12.624 1.00 96.94 86 THR A O 1
ATOM 679 N N . GLU A 1 87 ? -0.650 -1.395 14.780 1.00 95.69 87 GLU A N 1
ATOM 680 C CA . GLU A 1 87 ? -0.353 -2.830 14.649 1.00 95.69 87 GLU A CA 1
ATOM 681 C C . GLU A 1 87 ? -1.259 -3.518 13.615 1.00 95.69 87 GLU A C 1
ATOM 683 O O . GLU A 1 87 ? -0.794 -4.350 12.839 1.00 95.69 87 GLU A O 1
ATOM 688 N N . GLN A 1 88 ? -2.524 -3.095 13.511 1.00 95.25 88 GLN A N 1
ATOM 689 C CA . GLN A 1 88 ? -3.440 -3.579 12.476 1.00 95.25 88 GLN A CA 1
ATOM 690 C C . GLN A 1 88 ? -2.987 -3.172 11.066 1.00 95.25 88 GLN A C 1
ATOM 692 O O . GLN A 1 88 ? -3.052 -3.979 10.143 1.00 95.25 88 GLN A O 1
ATOM 697 N N . GLN A 1 89 ? -2.497 -1.943 10.880 1.00 97.62 89 GLN A N 1
ATOM 698 C CA . GLN A 1 89 ? -1.981 -1.490 9.584 1.00 97.62 89 GLN A CA 1
ATOM 699 C C . GLN A 1 89 ? -0.705 -2.235 9.188 1.00 97.62 89 GLN A C 1
ATOM 701 O O . GLN A 1 89 ? -0.581 -2.658 8.040 1.00 97.62 89 GLN A O 1
ATOM 706 N N . LYS A 1 90 ? 0.215 -2.462 10.134 1.00 98.38 90 LYS A N 1
ATOM 707 C CA . LYS A 1 90 ? 1.408 -3.290 9.899 1.00 98.38 90 LYS A CA 1
ATOM 708 C C . LYS A 1 90 ? 1.026 -4.720 9.523 1.00 98.38 90 LYS A C 1
ATOM 710 O O . LYS A 1 90 ? 1.630 -5.292 8.621 1.00 98.38 90 LYS A O 1
ATOM 715 N N . ALA A 1 91 ? 0.024 -5.290 10.189 1.00 97.25 91 ALA A N 1
ATOM 716 C CA . ALA A 1 91 ? -0.480 -6.622 9.880 1.00 97.25 91 ALA A CA 1
ATOM 717 C C . ALA A 1 91 ? -1.114 -6.688 8.478 1.00 97.25 91 ALA A C 1
ATOM 719 O O . ALA A 1 91 ? -0.805 -7.610 7.730 1.00 97.25 91 ALA A O 1
ATOM 720 N N . LEU A 1 92 ? -1.901 -5.680 8.076 1.00 97.69 92 LEU A N 1
ATOM 721 C CA . LEU A 1 92 ? -2.431 -5.556 6.709 1.00 97.69 92 LEU A CA 1
ATOM 722 C C . LEU A 1 92 ? -1.319 -5.469 5.657 1.00 97.69 92 LEU A C 1
ATOM 724 O O . LEU A 1 92 ? -1.390 -6.162 4.643 1.00 97.69 92 LEU A O 1
ATOM 728 N N . ILE A 1 93 ? -0.291 -4.647 5.902 1.00 98.50 93 ILE A N 1
ATOM 729 C CA . ILE A 1 93 ? 0.880 -4.528 5.022 1.00 98.50 93 ILE A CA 1
ATOM 730 C C . ILE A 1 93 ? 1.569 -5.888 4.868 1.00 98.50 93 ILE A C 1
ATOM 732 O O . ILE A 1 93 ? 1.770 -6.345 3.747 1.00 98.50 93 ILE A O 1
ATOM 736 N N . LYS A 1 94 ? 1.884 -6.561 5.980 1.00 98.25 94 LYS A N 1
ATOM 737 C CA . LYS A 1 94 ? 2.551 -7.873 5.964 1.00 98.25 94 LYS A CA 1
ATOM 738 C C . LYS A 1 94 ? 1.715 -8.937 5.255 1.00 98.25 94 LYS A C 1
ATOM 740 O O . LYS A 1 94 ? 2.254 -9.694 4.458 1.00 98.25 94 LYS A O 1
ATOM 745 N N . ALA A 1 95 ? 0.409 -8.969 5.512 1.00 97.56 95 ALA A N 1
ATOM 746 C CA . ALA A 1 95 ? -0.503 -9.932 4.904 1.00 97.56 95 ALA A CA 1
ATOM 747 C C . ALA A 1 95 ? -0.637 -9.750 3.382 1.00 97.56 95 ALA A C 1
ATOM 749 O O . ALA A 1 95 ? -0.960 -10.702 2.690 1.00 97.56 95 ALA A O 1
ATOM 750 N N . ASN A 1 96 ? -0.372 -8.548 2.859 1.00 98.12 96 ASN A N 1
ATOM 751 C CA . ASN A 1 96 ? -0.450 -8.232 1.431 1.00 98.12 96 ASN A CA 1
ATOM 752 C C . ASN A 1 96 ? 0.936 -8.059 0.787 1.00 98.12 96 ASN A C 1
ATOM 754 O O . ASN A 1 96 ? 1.027 -7.462 -0.280 1.00 98.12 96 ASN A O 1
ATOM 758 N N . ALA A 1 97 ? 2.012 -8.550 1.412 1.00 98.25 97 ALA A N 1
ATOM 759 C CA . ALA A 1 97 ? 3.385 -8.333 0.946 1.00 98.25 97 ALA A CA 1
ATOM 760 C C . ALA A 1 97 ? 3.619 -8.753 -0.518 1.00 98.25 97 ALA A C 1
ATOM 762 O O . ALA A 1 97 ? 4.312 -8.060 -1.253 1.00 98.25 97 ALA A O 1
ATOM 763 N N . GLU A 1 98 ? 3.003 -9.852 -0.952 1.00 97.44 98 GLU A N 1
ATOM 764 C CA . GLU A 1 98 ? 3.084 -10.363 -2.331 1.00 97.44 98 GLU A CA 1
ATOM 765 C C . GLU A 1 98 ? 2.383 -9.470 -3.369 1.00 97.44 98 GLU A C 1
ATOM 767 O O . GLU A 1 98 ? 2.679 -9.543 -4.558 1.00 97.44 98 GLU A O 1
ATOM 772 N N . ASN A 1 99 ? 1.460 -8.611 -2.925 1.00 98.19 99 ASN A N 1
ATOM 773 C CA . ASN A 1 99 ? 0.730 -7.689 -3.789 1.00 98.19 99 ASN A CA 1
ATOM 774 C C . ASN A 1 99 ? 1.516 -6.402 -4.054 1.00 98.19 99 ASN A C 1
ATOM 776 O O . ASN A 1 99 ? 0.976 -5.500 -4.697 1.00 98.19 99 ASN A O 1
ATOM 780 N N . PHE A 1 100 ? 2.749 -6.282 -3.555 1.00 98.38 100 PHE A N 1
ATOM 781 C CA . PHE A 1 100 ? 3.569 -5.087 -3.704 1.00 98.38 100 PHE A CA 1
ATOM 782 C C . PHE A 1 100 ? 4.803 -5.345 -4.553 1.00 98.38 100 PHE A C 1
ATOM 784 O O . PHE A 1 100 ? 5.493 -6.351 -4.410 1.00 98.38 100 PHE A O 1
ATOM 791 N N . VAL A 1 101 ? 5.116 -4.364 -5.390 1.00 98.12 101 VAL A N 1
ATOM 792 C CA . VAL A 1 101 ? 6.432 -4.213 -6.005 1.00 98.12 101 VAL A CA 1
ATOM 793 C C . VAL A 1 101 ? 6.978 -2.832 -5.667 1.00 98.12 101 VAL A C 1
ATOM 795 O O . VAL A 1 101 ? 6.227 -1.870 -5.508 1.00 98.12 101 VAL A O 1
ATOM 798 N N . PHE A 1 102 ? 8.295 -2.748 -5.533 1.00 97.81 102 PHE A N 1
ATOM 799 C CA . PHE A 1 102 ? 9.016 -1.536 -5.155 1.00 97.81 102 PHE A CA 1
ATOM 800 C C . PHE A 1 102 ? 9.729 -0.992 -6.392 1.00 97.81 102 PHE A C 1
ATOM 802 O O . PHE A 1 102 ? 10.933 -1.176 -6.552 1.00 97.81 102 PHE A O 1
ATOM 809 N N . GLY A 1 103 ? 8.960 -0.420 -7.323 1.00 96.62 103 GLY A N 1
ATOM 810 C CA . GLY A 1 103 ? 9.503 0.098 -8.577 1.00 96.62 103 GLY A CA 1
ATOM 811 C C . GLY A 1 103 ? 10.370 1.340 -8.370 1.00 96.62 103 GLY A C 1
ATOM 812 O O . GLY A 1 103 ? 10.254 2.034 -7.357 1.00 96.62 103 GLY A O 1
ATOM 813 N N . GLU A 1 104 ? 11.216 1.647 -9.353 1.00 95.94 104 GLU A N 1
ATOM 814 C CA . GLU A 1 104 ? 11.983 2.897 -9.384 1.00 95.94 104 GLU A CA 1
ATOM 815 C C . GLU A 1 104 ? 11.032 4.096 -9.317 1.00 95.94 104 GLU A C 1
ATOM 817 O O . GLU A 1 104 ? 10.074 4.194 -10.089 1.00 95.94 104 GLU A O 1
ATOM 822 N N . TYR A 1 105 ? 11.271 5.001 -8.371 1.00 94.12 105 TYR A N 1
ATOM 823 C CA . TYR A 1 105 ? 10.389 6.139 -8.139 1.00 94.12 105 TYR A CA 1
ATOM 824 C C . TYR A 1 105 ? 10.457 7.128 -9.304 1.00 94.12 105 TYR A C 1
ATOM 826 O O . TYR A 1 105 ? 11.506 7.705 -9.589 1.00 94.12 105 TYR A O 1
ATOM 834 N N . GLN A 1 106 ? 9.324 7.349 -9.966 1.00 90.00 106 GLN A N 1
ATOM 835 C CA . GLN A 1 106 ? 9.213 8.315 -11.052 1.00 90.00 106 GLN A CA 1
ATOM 8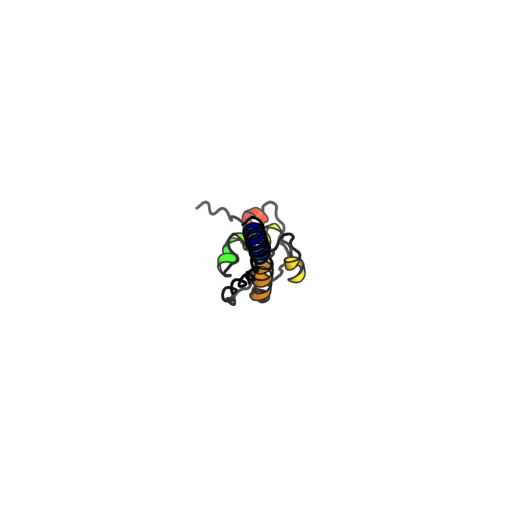36 C C . GLN A 1 106 ? 9.032 9.714 -10.472 1.00 90.00 106 GLN A C 1
ATOM 838 O O . GLN A 1 106 ? 7.929 10.100 -10.086 1.00 90.00 106 GLN A O 1
ATOM 843 N N . GLU A 1 107 ? 10.118 10.475 -10.396 1.00 86.81 107 GLU A N 1
ATOM 844 C CA . GLU A 1 107 ? 10.082 11.851 -9.911 1.00 86.81 107 GLU A CA 1
ATOM 845 C C . GLU A 1 107 ? 9.391 12.793 -10.913 1.00 86.81 107 GLU A C 1
ATOM 847 O O . GLU A 1 107 ? 9.551 12.691 -12.129 1.00 86.81 107 GLU A O 1
ATOM 852 N N . GLY A 1 108 ? 8.611 13.741 -10.393 1.00 86.25 108 GLY A N 1
ATOM 853 C CA . GLY A 1 108 ? 7.969 14.789 -11.178 1.00 86.25 108 GLY A CA 1
ATOM 854 C C . GLY A 1 108 ? 7.331 15.837 -10.272 1.00 86.25 108 GLY A C 1
ATOM 855 O O . GLY A 1 108 ? 6.911 15.515 -9.161 1.00 86.25 108 GLY A O 1
ATOM 856 N N . ALA A 1 109 ? 7.223 17.083 -10.750 1.00 84.69 109 ALA A N 1
ATOM 857 C CA . ALA A 1 109 ? 6.729 18.219 -9.958 1.00 84.69 109 ALA A CA 1
ATOM 858 C C . ALA A 1 109 ? 5.371 17.948 -9.276 1.00 84.69 109 ALA A C 1
ATOM 860 O O . ALA A 1 109 ? 5.159 18.359 -8.142 1.00 84.69 109 ALA A O 1
ATOM 861 N N . ASN A 1 110 ? 4.499 17.179 -9.939 1.00 85.50 110 ASN A N 1
ATOM 862 C CA . ASN A 1 110 ? 3.148 16.864 -9.468 1.00 85.50 110 ASN A CA 1
ATOM 863 C C . ASN A 1 110 ? 2.962 15.365 -9.181 1.00 85.50 110 ASN A C 1
ATOM 865 O O . ASN A 1 110 ? 1.842 14.866 -9.220 1.00 85.50 110 ASN A O 1
ATOM 869 N N . GLN A 1 111 ? 4.040 14.611 -8.937 1.00 86.75 111 GLN A N 1
ATOM 870 C CA . GLN A 1 111 ? 3.986 13.151 -8.753 1.00 86.75 111 GLN A CA 1
ATOM 871 C C . GLN A 1 111 ? 2.942 12.738 -7.708 1.00 86.75 111 GLN A C 1
ATOM 873 O O . GLN A 1 111 ? 2.054 11.925 -7.985 1.00 86.75 111 GLN A O 1
ATOM 878 N N . LEU A 1 112 ? 3.023 13.343 -6.519 1.00 90.12 112 LEU A N 1
ATOM 879 C CA . LEU A 1 112 ? 2.152 13.005 -5.398 1.00 90.12 112 LEU A CA 1
ATOM 880 C C . LEU A 1 112 ? 0.704 13.403 -5.694 1.00 90.12 112 LEU A C 1
ATOM 882 O O . LEU A 1 112 ? -0.220 12.638 -5.414 1.00 90.12 112 LEU A O 1
ATOM 886 N N . GLU A 1 113 ? 0.505 14.581 -6.283 1.00 89.81 113 GLU A N 1
ATOM 887 C CA . GLU A 1 113 ? -0.813 15.081 -6.671 1.00 89.81 113 GLU A CA 1
ATOM 888 C C . GLU A 1 113 ? -1.459 14.164 -7.708 1.00 89.81 113 GLU A C 1
ATOM 890 O O . GLU A 1 113 ? -2.582 13.714 -7.495 1.00 89.81 113 GLU A O 1
ATOM 895 N N . ASN A 1 114 ? -0.716 13.775 -8.746 1.00 91.19 114 ASN A N 1
ATOM 896 C CA . ASN A 1 114 ? -1.163 12.846 -9.782 1.00 91.19 114 ASN A CA 1
ATOM 897 C C . ASN A 1 114 ? -1.524 11.472 -9.200 1.00 91.19 114 ASN A C 1
ATOM 899 O O . ASN A 1 114 ? -2.485 10.836 -9.643 1.00 91.19 114 ASN A O 1
ATOM 903 N N . ARG A 1 115 ? -0.797 11.008 -8.174 1.00 92.94 115 ARG A N 1
ATOM 904 C CA . ARG A 1 115 ? -1.127 9.761 -7.466 1.00 92.94 115 ARG A CA 1
ATOM 905 C C . ARG A 1 115 ? -2.374 9.880 -6.606 1.00 92.94 115 ARG A C 1
ATOM 907 O O . ARG A 1 115 ? -3.081 8.887 -6.442 1.00 92.94 115 ARG A O 1
ATOM 914 N N . ILE A 1 116 ? -2.679 11.055 -6.068 1.00 92.00 116 ILE A N 1
ATOM 915 C CA . ILE A 1 116 ? -3.892 11.281 -5.273 1.00 92.00 116 ILE A CA 1
ATOM 916 C C . ILE A 1 116 ? -5.110 11.509 -6.180 1.00 92.00 116 ILE A C 1
ATOM 918 O O . ILE A 1 116 ? -6.171 10.926 -5.942 1.00 92.00 116 ILE A O 1
ATOM 922 N N . ASN A 1 117 ? -4.961 12.331 -7.216 1.00 84.38 117 ASN A N 1
ATOM 923 C CA . ASN A 1 117 ? -6.002 12.726 -8.151 1.00 84.38 117 ASN A CA 1
ATOM 924 C C . ASN A 1 117 ? -5.386 13.010 -9.531 1.00 84.38 117 ASN A C 1
ATOM 926 O O . ASN A 1 117 ? -4.787 14.057 -9.737 1.00 84.38 117 ASN A O 1
ATOM 930 N N . GLN A 1 118 ? -5.602 12.123 -10.505 1.00 75.38 118 GLN A N 1
ATOM 931 C CA . GLN A 1 118 ? -5.133 12.329 -11.885 1.00 75.38 118 GLN A CA 1
ATOM 932 C C . GLN A 1 118 ? -5.884 13.438 -12.649 1.00 75.38 118 GLN A C 1
ATOM 934 O O . GLN A 1 118 ? -5.684 13.572 -13.850 1.00 75.38 118 GLN A O 1
ATOM 939 N N . GLY A 1 119 ? -6.758 14.214 -11.996 1.00 68.69 119 GLY A N 1
ATOM 940 C CA . GLY A 1 119 ? -7.399 15.374 -12.612 1.00 68.69 119 GLY A CA 1
ATOM 941 C C . GLY A 1 119 ? -8.158 15.009 -13.883 1.00 68.69 119 GLY A C 1
ATOM 942 O O . GLY A 1 119 ? -7.901 15.587 -14.933 1.00 68.69 119 GLY A O 1
ATOM 943 N N . TYR A 1 120 ? -9.068 14.030 -13.809 1.00 60.31 120 TYR A N 1
ATOM 944 C CA . TYR A 1 120 ? -9.949 13.716 -14.936 1.00 60.31 120 TYR A CA 1
ATOM 945 C C . TYR A 1 120 ? -10.941 14.874 -15.126 1.00 60.31 120 TYR A C 1
ATOM 947 O O . TYR A 1 120 ? -12.062 14.836 -14.624 1.00 60.31 120 TYR A O 1
ATOM 955 N N . TYR A 1 121 ? -10.486 15.936 -15.787 1.00 57.25 121 TYR A N 1
ATOM 956 C CA . TYR A 1 121 ? -11.302 17.034 -16.290 1.00 57.25 121 TYR A CA 1
ATOM 957 C C . TYR A 1 121 ? -11.834 16.609 -17.663 1.00 57.25 121 TYR A C 1
ATOM 959 O O . TYR A 1 121 ? -11.339 17.053 -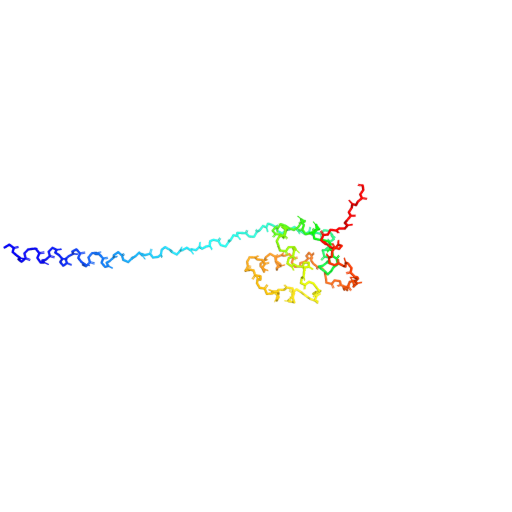18.697 1.00 57.25 121 TYR A O 1
ATOM 967 N N . GLY A 1 122 ? -12.747 15.637 -17.654 1.00 51.75 122 GLY A N 1
ATOM 968 C CA . GLY A 1 122 ? -13.585 15.314 -18.808 1.00 51.75 122 GLY A CA 1
ATOM 969 C C . GLY A 1 122 ? -14.828 16.186 -18.821 1.00 51.75 122 GLY A C 1
ATOM 970 O O . GLY A 1 122 ? -15.321 16.490 -17.710 1.00 51.75 122 GLY A O 1
#

Radius of gyration: 26.64 Å; chains: 1; bounding box: 39×30×91 Å

Foldseek 3Di:
DVVVVVVVVVVVVVVVVVPPPPPPPPPVVLPPQDDADADPAADQLQQAAQVVCVVQPPCPPPVSLQSLVPDDDPALVRSLPRPPQDPSSNVSSVNHRNSYDRDDHDDDPCRSVCRHPVPPPD

Organism: Synechococcus sp. (strain JA-2-3B'a(2-13)) (NCBI:txid321332)

Secondary structure (DSSP, 8-state):
-HHHHHHHHHHHHHHHHH------------PPPPPPPPPSS-EETTTS-TTGGGGSTTTTTHHHHHHHHH---SSHHHHHT-TT--HHHHHHHHHTGGGEE-PPP---TTHHHHHH------

InterPro domains:
  IPR010527 Photosystem II PsbU, oxygen evolving complex [MF_00589] (1-122)
  IPR010527 Photosystem II PsbU, oxygen evolving complex [PF06514] (41-121)

pLDDT: mean 87.93, std 13.13, range [51.75, 98.56]

Sequence (122 aa):
MRWLLSILVRVVLVLCLCFAPLGIPVVARAAELPPVKHLDTPIDVNNTILRNYRQLPGFYPTLARILVKNAPYKSLEDMLQISGLTEQQKALIKANAENFVFGEYQEGANQLENRINQGYYG